Protein AF-A0A7G2CT57-F1 (afdb_monomer_lite)

Sequence (114 aa):
MCLLPGSIAPLIPQGADVIGIINVQHRDSVVKVKTATRLAAESENNPVSDALQGGLKHVNAFYVISCEEDCHNHSHHRDPMEGVHYVTDFYALSVYPLSPSVQCSRLCEAHAFC

Foldseek 3Di:
DDDDPDDCVQAAFPPAAEEEEDAPPLDPDPAAADALLRVLVVLVVPPTDQPGHGHDPPGSHHYDYQQDDPPVPDPDSDRSCVPVVRHDYYHYNDNDDDHSVVVVVRNVVSNVPD

Structure (mmCIF, N/CA/C/O backbone):
data_AF-A0A7G2CT57-F1
#
_entry.id   AF-A0A7G2CT57-F1
#
loop_
_atom_site.group_PDB
_atom_site.id
_atom_site.type_symbol
_atom_site.label_atom_id
_atom_site.label_alt_id
_atom_site.label_comp_id
_atom_site.label_asym_id
_atom_site.label_entity_id
_atom_site.label_seq_id
_atom_site.pdbx_PDB_ins_code
_atom_site.Cartn_x
_atom_site.Cartn_y
_atom_site.Cartn_z
_atom_site.occupancy
_atom_site.B_iso_or_equiv
_atom_site.auth_seq_id
_atom_site.auth_comp_id
_atom_site.auth_asym_id
_atom_site.auth_atom_id
_atom_site.pdbx_PDB_model_num
ATOM 1 N N . MET A 1 1 ? 11.243 -7.576 18.440 1.00 70.50 1 MET A N 1
ATOM 2 C CA . MET A 1 1 ? 11.048 -8.278 17.153 1.00 70.50 1 MET A CA 1
ATOM 3 C C . MET A 1 1 ? 10.287 -9.563 17.440 1.00 70.50 1 MET A C 1
ATOM 5 O O . MET A 1 1 ? 10.669 -10.259 18.371 1.00 70.50 1 MET A O 1
ATOM 9 N N . CYS A 1 2 ? 9.194 -9.826 16.724 1.00 76.19 2 CYS A N 1
ATOM 10 C CA . CYS A 1 2 ? 8.369 -11.026 16.884 1.00 76.19 2 CYS A CA 1
ATOM 11 C C . CYS A 1 2 ? 8.321 -11.757 15.538 1.00 76.19 2 CYS A C 1
ATOM 13 O O . CYS A 1 2 ? 8.167 -11.103 14.507 1.00 76.19 2 CYS A O 1
ATOM 15 N N . LEU A 1 3 ? 8.488 -13.079 15.547 1.00 79.56 3 LEU A N 1
ATOM 16 C CA . LEU A 1 3 ? 8.374 -13.908 14.350 1.00 79.56 3 LEU A CA 1
ATOM 17 C C . LEU A 1 3 ? 6.949 -14.448 14.261 1.00 79.56 3 LEU A C 1
ATOM 19 O O . LEU A 1 3 ? 6.473 -15.100 15.189 1.00 79.56 3 LEU A O 1
ATOM 23 N N . LEU A 1 4 ? 6.282 -14.181 13.141 1.00 80.12 4 LEU A N 1
ATOM 24 C CA . LEU A 1 4 ? 4.960 -14.725 12.855 1.0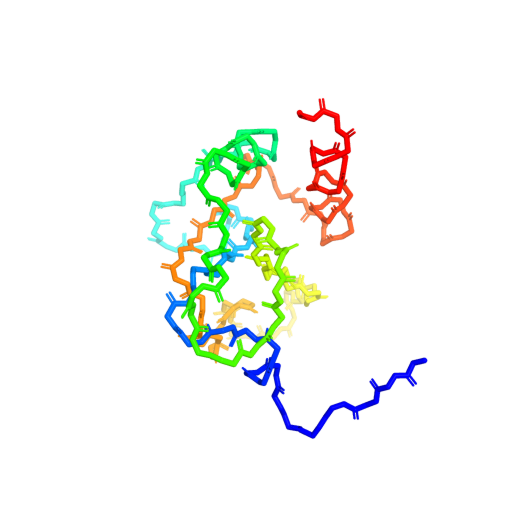0 80.12 4 LEU A CA 1
ATOM 25 C C . LEU A 1 4 ? 5.093 -16.024 12.048 1.00 80.12 4 LEU A C 1
ATOM 27 O O . LEU A 1 4 ? 5.968 -16.119 11.184 1.00 80.12 4 LEU A O 1
ATOM 31 N N . PRO A 1 5 ? 4.246 -17.032 12.303 1.00 73.81 5 PRO A N 1
ATOM 32 C CA . PRO A 1 5 ? 4.301 -18.286 11.572 1.00 73.81 5 PRO A CA 1
ATOM 33 C C . PRO A 1 5 ? 3.722 -18.127 10.157 1.00 73.81 5 PRO A C 1
ATOM 35 O O . PRO A 1 5 ? 2.540 -17.838 9.976 1.00 73.81 5 PRO A O 1
ATOM 38 N N . GLY A 1 6 ? 4.552 -18.375 9.144 1.00 73.94 6 GLY A N 1
ATOM 39 C CA . GLY A 1 6 ? 4.134 -18.639 7.763 1.00 73.94 6 GLY A CA 1
ATOM 40 C C . GLY A 1 6 ? 3.785 -17.417 6.909 1.00 73.94 6 GLY A C 1
ATOM 41 O O . GLY A 1 6 ? 4.388 -17.240 5.856 1.00 73.94 6 GLY A O 1
ATOM 42 N N . SER A 1 7 ? 2.810 -16.598 7.312 1.00 75.19 7 SER A N 1
ATOM 43 C CA . SER A 1 7 ? 2.258 -15.525 6.466 1.00 75.19 7 SER A CA 1
ATOM 44 C C . SER A 1 7 ? 1.869 -14.283 7.265 1.00 75.19 7 SER A C 1
ATOM 46 O O . SER A 1 7 ? 1.611 -14.356 8.466 1.00 75.19 7 SER A O 1
ATOM 48 N N . ILE A 1 8 ? 1.779 -13.141 6.577 1.00 80.69 8 ILE A N 1
ATOM 49 C CA . ILE A 1 8 ? 1.254 -11.888 7.131 1.00 80.69 8 ILE A CA 1
ATOM 50 C C . ILE A 1 8 ? -0.279 -11.845 7.181 1.00 80.69 8 ILE A C 1
ATOM 52 O O . ILE A 1 8 ? -0.833 -10.913 7.757 1.00 80.69 8 ILE A O 1
ATOM 56 N N . ALA A 1 9 ? -0.971 -12.841 6.613 1.00 76.31 9 ALA A N 1
ATOM 57 C CA . ALA A 1 9 ? -2.434 -12.924 6.600 1.00 76.31 9 ALA A CA 1
ATOM 58 C C . ALA A 1 9 ? -3.112 -12.673 7.969 1.00 76.31 9 ALA A C 1
ATOM 60 O O . ALA A 1 9 ? -4.143 -12.010 7.981 1.00 76.31 9 ALA A O 1
ATOM 61 N N . PRO A 1 10 ? -2.557 -13.092 9.128 1.00 81.38 10 PRO A N 1
ATOM 62 C CA . PRO A 1 10 ? -3.155 -12.782 10.430 1.00 81.38 10 PRO A CA 1
ATOM 63 C C . PRO A 1 10 ? -3.150 -11.291 10.803 1.00 81.38 10 PRO A C 1
ATOM 65 O O . PRO A 1 10 ? -3.866 -10.902 11.723 1.00 81.38 10 PRO A O 1
ATOM 68 N N . LEU A 1 11 ? -2.333 -10.466 10.138 1.00 88.44 11 LEU A N 1
ATOM 69 C CA . LEU A 1 11 ? -2.235 -9.025 10.387 1.00 88.44 11 LEU A CA 1
ATOM 70 C C . LEU A 1 11 ? -3.224 -8.207 9.554 1.00 88.44 11 LEU A C 1
ATOM 72 O O . LEU A 1 11 ? -3.617 -7.123 9.982 1.00 88.44 11 LEU A O 1
ATOM 76 N N . ILE A 1 12 ? -3.619 -8.705 8.384 1.00 91.75 12 ILE A N 1
ATOM 77 C CA . ILE A 1 12 ? -4.498 -7.993 7.456 1.00 91.75 12 ILE A CA 1
ATOM 78 C C . ILE A 1 12 ? -5.940 -8.440 7.733 1.00 91.75 12 ILE A C 1
ATOM 80 O O . ILE A 1 12 ? -6.224 -9.636 7.631 1.00 91.75 12 ILE A O 1
ATOM 84 N N . PRO A 1 13 ? -6.863 -7.530 8.098 1.00 92.44 13 PRO A N 1
ATOM 85 C CA . PRO A 1 13 ? -8.264 -7.887 8.288 1.00 92.44 13 PRO A CA 1
ATOM 86 C C . PRO A 1 13 ? -8.865 -8.490 7.017 1.00 92.44 13 PRO A C 1
ATOM 88 O O . PRO A 1 13 ? -8.547 -8.076 5.900 1.00 92.44 13 PRO A O 1
ATOM 91 N N . GLN A 1 14 ? -9.770 -9.453 7.174 1.00 90.81 14 GLN A N 1
ATOM 92 C CA . GLN A 1 14 ? -10.404 -10.089 6.024 1.00 90.81 14 GLN A CA 1
ATOM 93 C C . GLN A 1 14 ? -11.218 -9.062 5.223 1.00 90.81 14 GLN A C 1
ATOM 95 O O . GLN A 1 14 ? -12.107 -8.413 5.770 1.00 90.81 14 GLN A O 1
ATOM 100 N N . GLY A 1 15 ? -10.925 -8.950 3.924 1.00 88.94 15 GLY A N 1
ATOM 101 C CA . GLY A 1 15 ? -11.580 -8.000 3.020 1.00 88.94 15 GLY A CA 1
ATOM 102 C C . GLY A 1 15 ? -11.007 -6.581 3.055 1.00 88.94 15 GLY A C 1
ATOM 103 O O . GLY A 1 15 ? -11.576 -5.707 2.410 1.00 88.94 15 GLY A O 1
ATOM 104 N N . ALA A 1 16 ? -9.915 -6.339 3.789 1.00 92.88 16 ALA A N 1
ATOM 105 C CA . ALA A 1 16 ? -9.210 -5.063 3.731 1.00 92.88 16 ALA A CA 1
ATOM 106 C C . ALA A 1 16 ? -8.497 -4.885 2.383 1.00 92.88 16 ALA 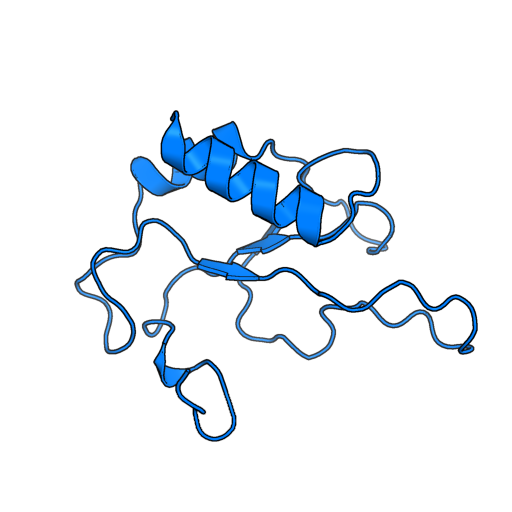A C 1
ATOM 108 O O . ALA A 1 16 ? -7.925 -5.835 1.843 1.00 92.88 16 ALA A O 1
ATOM 109 N N . ASP A 1 17 ? -8.489 -3.651 1.884 1.00 92.75 17 ASP A N 1
ATOM 110 C CA . ASP A 1 17 ? -7.684 -3.285 0.727 1.00 92.75 17 ASP A CA 1
ATOM 111 C C . ASP A 1 17 ? -6.196 -3.259 1.079 1.00 92.75 17 ASP A C 1
ATOM 113 O O . ASP A 1 17 ? -5.782 -2.751 2.127 1.00 92.75 17 ASP A O 1
ATOM 117 N N . VAL A 1 18 ? -5.385 -3.799 0.172 1.00 93.25 18 VAL A N 1
ATOM 118 C CA . VAL A 1 18 ? -3.932 -3.862 0.311 1.00 93.25 18 VAL A CA 1
ATOM 119 C C . VAL A 1 18 ? -3.308 -3.340 -0.968 1.00 93.25 18 VAL A C 1
ATOM 121 O O . VAL A 1 18 ? -3.532 -3.879 -2.051 1.00 93.25 18 VAL A O 1
ATOM 124 N N . ILE A 1 19 ? -2.502 -2.294 -0.839 1.00 94.06 19 ILE A N 1
ATOM 125 C CA . ILE A 1 19 ? -1.950 -1.570 -1.978 1.00 94.06 19 ILE A CA 1
ATOM 126 C C . ILE A 1 19 ? -0.514 -2.026 -2.234 1.00 94.06 19 ILE A C 1
ATOM 128 O O . ILE A 1 19 ? 0.375 -1.820 -1.409 1.00 94.06 19 ILE A O 1
ATOM 132 N N . GLY A 1 20 ? -0.271 -2.613 -3.401 1.00 92.31 20 GLY A N 1
ATOM 133 C CA . GLY A 1 20 ? 1.066 -2.938 -3.882 1.00 92.31 20 GLY A CA 1
ATOM 134 C C . GLY A 1 20 ? 1.741 -1.713 -4.486 1.00 92.31 20 GLY A C 1
ATOM 135 O O . GLY A 1 20 ? 1.179 -1.047 -5.359 1.00 92.31 20 GLY A O 1
ATOM 136 N N . ILE A 1 21 ? 2.958 -1.426 -4.045 1.00 92.81 21 ILE A N 1
ATOM 137 C CA . ILE A 1 21 ? 3.788 -0.356 -4.584 1.00 92.81 21 ILE A CA 1
ATOM 138 C C . ILE A 1 21 ? 4.830 -0.967 -5.509 1.00 92.81 21 ILE A C 1
ATOM 140 O O . ILE A 1 21 ? 5.647 -1.788 -5.092 1.00 92.81 21 ILE A O 1
ATOM 144 N N . ILE A 1 22 ? 4.788 -0.559 -6.773 1.00 89.12 22 ILE A N 1
ATOM 145 C CA . ILE A 1 22 ? 5.655 -1.078 -7.834 1.00 89.12 22 ILE A CA 1
ATOM 146 C C . ILE A 1 22 ? 6.320 0.066 -8.595 1.00 89.12 22 ILE A C 1
ATOM 148 O O . ILE A 1 22 ? 5.825 1.193 -8.610 1.00 89.12 22 ILE A O 1
ATOM 152 N N . ASN A 1 23 ? 7.429 -0.217 -9.276 1.00 87.44 23 ASN A N 1
ATOM 153 C CA . ASN A 1 23 ? 7.939 0.702 -10.294 1.00 87.44 23 ASN A CA 1
ATOM 154 C C . ASN A 1 23 ? 7.204 0.479 -11.624 1.00 87.44 23 ASN A C 1
ATOM 156 O O . ASN A 1 23 ? 6.765 -0.628 -11.935 1.00 87.44 23 ASN A O 1
ATOM 160 N N . VAL A 1 24 ? 7.103 1.537 -12.434 1.00 78.44 24 VAL A N 1
ATOM 161 C CA . VAL A 1 24 ? 6.386 1.528 -13.726 1.00 78.44 24 VAL A CA 1
ATOM 162 C C . VAL A 1 24 ? 6.928 0.481 -14.708 1.00 78.44 24 VAL A C 1
ATOM 164 O O . VAL A 1 24 ? 6.194 0.010 -15.566 1.00 78.44 24 VAL A O 1
ATOM 167 N N . GLN A 1 25 ? 8.194 0.085 -14.566 1.00 70.12 25 GLN A N 1
ATOM 168 C CA . GLN A 1 25 ? 8.871 -0.842 -15.475 1.00 70.12 25 GLN A CA 1
ATOM 169 C C . GLN A 1 25 ? 8.540 -2.327 -15.237 1.00 70.12 25 GLN A C 1
ATOM 171 O O . GLN A 1 25 ? 8.853 -3.143 -16.096 1.00 70.12 25 GLN A O 1
ATOM 176 N N . HIS A 1 26 ? 7.899 -2.695 -14.119 1.00 60.56 26 HIS A N 1
ATOM 177 C CA . HIS A 1 26 ? 7.659 -4.110 -13.774 1.00 60.56 26 HIS A CA 1
ATOM 178 C C . HIS A 1 26 ? 6.373 -4.708 -14.346 1.00 60.56 26 HIS A C 1
ATOM 180 O O . HIS A 1 26 ? 6.079 -5.866 -14.070 1.00 60.56 26 HIS A O 1
ATOM 186 N N . ARG A 1 27 ? 5.588 -3.961 -15.134 1.00 57.22 27 ARG A N 1
ATOM 187 C CA . ARG A 1 27 ? 4.346 -4.485 -15.717 1.00 57.22 27 ARG A CA 1
ATOM 188 C C . ARG A 1 27 ? 4.202 -4.174 -17.199 1.00 57.22 27 ARG A C 1
ATOM 190 O O . ARG A 1 27 ? 4.219 -3.016 -17.596 1.00 57.22 27 ARG A O 1
ATOM 197 N N . ASP A 1 28 ? 3.836 -5.203 -17.961 1.00 55.94 28 ASP A N 1
ATOM 198 C CA . ASP A 1 28 ? 3.288 -5.116 -19.327 1.00 55.94 28 ASP A CA 1
ATOM 199 C C . ASP A 1 28 ? 1.868 -4.501 -19.377 1.00 55.94 28 ASP A C 1
ATOM 201 O O . ASP A 1 28 ? 1.172 -4.551 -20.389 1.00 55.94 28 ASP A O 1
ATOM 205 N N . SER A 1 29 ? 1.390 -3.938 -18.266 1.00 52.81 29 SER A N 1
ATOM 206 C CA . SER A 1 29 ? 0.052 -3.370 -18.093 1.00 52.81 29 SER A CA 1
ATOM 207 C C . SER A 1 29 ? 0.145 -1.927 -17.615 1.00 52.81 29 SER A C 1
ATOM 209 O O . SER A 1 29 ? 1.048 -1.585 -16.860 1.00 52.81 29 SER A O 1
ATOM 211 N N . VAL A 1 30 ? -0.822 -1.095 -18.015 1.00 58.66 30 VAL A N 1
ATOM 212 C CA . VAL A 1 30 ? -0.947 0.322 -17.629 1.00 58.66 30 VAL A CA 1
ATOM 213 C C . VAL A 1 30 ? -0.814 0.481 -16.108 1.00 58.66 30 VAL A C 1
ATOM 215 O O . VAL A 1 30 ? -1.757 0.224 -15.358 1.00 58.66 30 VAL A O 1
ATOM 218 N N . VAL A 1 31 ? 0.364 0.895 -15.641 1.00 67.56 31 VAL A N 1
ATOM 219 C CA . VAL A 1 31 ? 0.614 1.153 -14.220 1.00 67.56 31 VAL A CA 1
ATOM 220 C C . VAL A 1 31 ? 0.001 2.501 -13.858 1.00 67.56 31 VAL A C 1
ATOM 222 O O . VAL A 1 31 ? 0.345 3.532 -14.438 1.00 67.56 31 VAL A O 1
ATOM 225 N N . LYS A 1 32 ? -0.916 2.512 -12.887 1.00 87.31 32 LYS A N 1
ATOM 226 C CA . LYS A 1 32 ? -1.482 3.757 -12.359 1.00 87.31 32 LYS A CA 1
ATOM 227 C C . LYS A 1 32 ? -0.410 4.472 -11.538 1.00 87.31 32 LYS A C 1
ATOM 229 O O . LYS A 1 32 ? 0.074 3.935 -10.543 1.00 87.31 32 LYS A O 1
ATOM 234 N N . VAL A 1 33 ? -0.059 5.695 -11.924 1.00 91.12 33 VAL A N 1
ATOM 235 C CA . VAL A 1 33 ? 0.861 6.533 -11.145 1.00 91.12 33 VAL A CA 1
ATOM 236 C C . VAL A 1 33 ? 0.055 7.404 -10.187 1.00 91.12 33 VAL A C 1
ATOM 238 O O . VAL A 1 33 ? -0.852 8.124 -10.612 1.00 91.12 33 VAL A O 1
ATOM 241 N N . LYS A 1 34 ? 0.374 7.350 -8.894 1.00 94.56 34 LYS A N 1
ATOM 242 C CA . LYS A 1 34 ? -0.260 8.168 -7.855 1.00 94.56 34 LYS A CA 1
ATOM 243 C C . LYS A 1 34 ? 0.784 8.560 -6.814 1.00 94.56 34 LYS A C 1
ATOM 245 O O . LYS A 1 34 ? 1.503 7.705 -6.317 1.00 94.56 34 LYS A O 1
ATOM 250 N N . THR A 1 35 ? 0.874 9.849 -6.487 1.00 94.94 35 THR A N 1
ATOM 251 C CA . THR A 1 35 ? 1.839 10.330 -5.487 1.00 94.94 35 THR A CA 1
ATOM 252 C C . THR A 1 35 ? 1.520 9.765 -4.104 1.00 94.94 35 THR A C 1
ATOM 254 O O . THR A 1 35 ? 0.358 9.512 -3.780 1.00 94.94 35 THR A O 1
ATOM 257 N N . ALA A 1 36 ? 2.545 9.624 -3.260 1.00 96.44 36 ALA A N 1
ATOM 258 C CA . ALA A 1 36 ? 2.376 9.147 -1.888 1.00 96.44 36 ALA A CA 1
ATOM 259 C C . ALA A 1 36 ? 1.394 10.017 -1.081 1.00 96.44 36 ALA A C 1
ATOM 261 O O . ALA A 1 36 ? 0.529 9.480 -0.403 1.00 96.44 36 ALA A O 1
ATOM 262 N N . THR A 1 37 ? 1.455 11.344 -1.237 1.00 96.50 37 THR A N 1
ATOM 263 C CA . THR A 1 37 ? 0.524 12.296 -0.600 1.00 96.50 37 THR A CA 1
ATOM 264 C C . THR A 1 37 ? -0.929 12.057 -0.989 1.00 96.50 37 THR A C 1
ATOM 266 O O . THR A 1 37 ? -1.819 12.107 -0.149 1.00 96.50 37 THR A O 1
ATOM 269 N N . ARG A 1 38 ? -1.192 11.741 -2.261 1.00 96.00 38 ARG A N 1
ATOM 270 C CA . ARG A 1 38 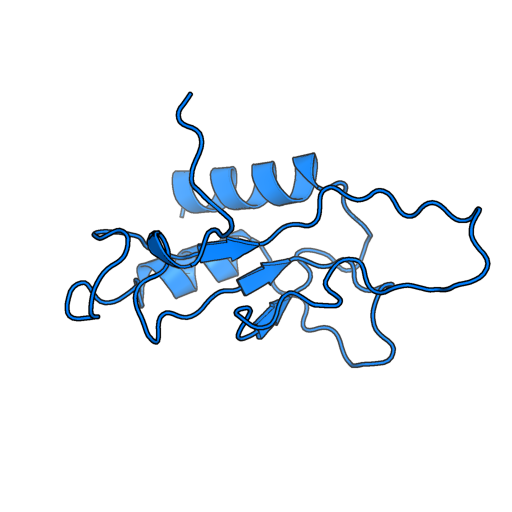? -2.549 11.446 -2.719 1.00 96.00 38 ARG A CA 1
ATOM 271 C C . ARG A 1 38 ? -3.046 10.106 -2.182 1.00 96.00 38 ARG A C 1
ATOM 273 O O . ARG A 1 38 ? -4.207 10.013 -1.808 1.00 96.00 38 ARG A O 1
ATOM 280 N N . LEU A 1 39 ? -2.185 9.088 -2.137 1.00 95.81 39 LEU A N 1
ATOM 281 C CA . LEU A 1 39 ? -2.523 7.806 -1.514 1.00 95.81 39 LEU A CA 1
ATOM 282 C C . LEU A 1 39 ? -2.824 7.964 -0.019 1.00 95.81 39 LEU A C 1
ATOM 284 O O . LEU A 1 39 ? -3.803 7.388 0.448 1.00 95.81 39 LEU A O 1
ATOM 288 N N . ALA A 1 40 ? -2.019 8.742 0.709 1.00 96.56 40 ALA A N 1
ATOM 289 C CA . ALA A 1 40 ? -2.232 9.011 2.130 1.00 96.56 40 ALA A CA 1
ATOM 290 C C . ALA A 1 40 ? -3.565 9.730 2.367 1.00 96.56 40 ALA A C 1
ATOM 292 O O . ALA A 1 40 ? -4.419 9.186 3.059 1.00 96.56 40 ALA A O 1
ATOM 293 N N . ALA A 1 41 ? -3.809 10.847 1.673 1.00 96.19 41 ALA A N 1
ATOM 294 C CA . ALA A 1 41 ? -5.062 11.592 1.787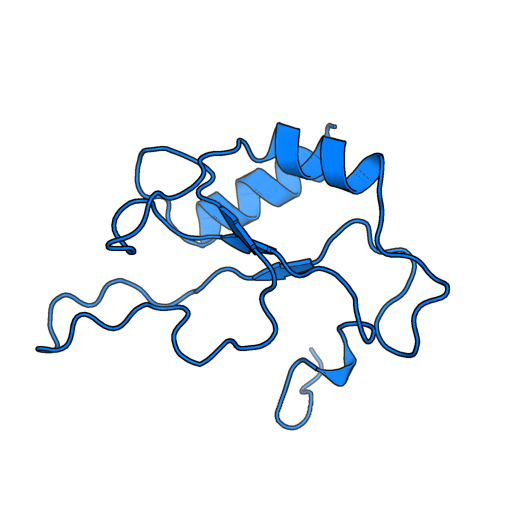 1.00 96.19 41 ALA A CA 1
ATOM 295 C C . ALA A 1 41 ? -6.300 10.739 1.442 1.00 96.19 41 ALA A C 1
ATOM 297 O O . ALA A 1 41 ? -7.326 10.817 2.114 1.00 96.19 41 ALA A O 1
ATOM 298 N N . GLU A 1 42 ? -6.240 9.905 0.399 1.00 95.06 42 GLU A N 1
ATOM 299 C CA . GLU A 1 42 ? -7.345 8.992 0.068 1.00 95.06 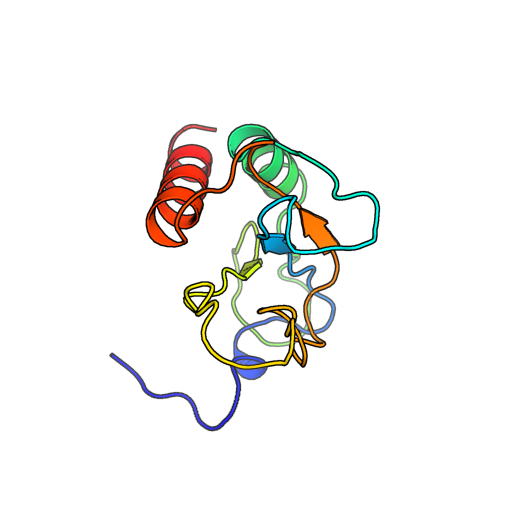42 GLU A CA 1
ATOM 300 C C . GLU A 1 42 ? -7.566 7.938 1.169 1.00 95.06 42 GLU A C 1
ATOM 302 O O . GLU A 1 42 ? -8.712 7.621 1.484 1.00 95.06 42 GLU A O 1
ATOM 307 N N . SER A 1 43 ? -6.490 7.445 1.788 1.00 94.19 43 SER A N 1
ATOM 308 C CA . SER A 1 43 ? -6.550 6.464 2.882 1.00 94.19 43 SER A CA 1
ATOM 309 C C . SER A 1 43 ? -7.040 7.077 4.198 1.00 94.19 43 SER A C 1
ATOM 311 O O . SER A 1 43 ? -7.709 6.412 4.974 1.00 94.19 43 SER A O 1
ATOM 313 N N . GLU A 1 44 ? -6.746 8.348 4.463 1.00 93.69 44 GLU A N 1
ATOM 314 C CA . GLU A 1 44 ? -7.273 9.076 5.628 1.00 93.69 44 GLU A CA 1
ATOM 315 C C . GLU A 1 44 ? -8.769 9.368 5.497 1.00 93.69 44 GLU A C 1
ATOM 317 O O . GLU A 1 44 ? -9.508 9.301 6.477 1.00 93.69 44 GLU A O 1
ATOM 322 N N . ASN A 1 45 ? -9.233 9.655 4.277 1.00 94.38 45 ASN A N 1
ATOM 323 C CA . ASN A 1 45 ? -10.656 9.855 4.000 1.00 94.38 45 ASN A CA 1
ATOM 324 C C . ASN A 1 45 ? -11.450 8.539 3.972 1.00 94.38 45 ASN A C 1
ATOM 326 O O . ASN A 1 45 ? -12.672 8.558 4.118 1.00 94.38 45 ASN A O 1
ATOM 330 N N . ASN A 1 46 ? -10.775 7.408 3.769 1.00 94.00 46 ASN A N 1
ATOM 331 C CA . ASN A 1 46 ? -11.381 6.083 3.755 1.00 94.00 46 ASN A CA 1
ATOM 332 C C . ASN A 1 46 ? -10.452 5.053 4.426 1.00 94.00 46 ASN A C 1
ATOM 334 O O . ASN A 1 46 ? -9.857 4.225 3.729 1.00 94.00 46 ASN A O 1
ATOM 338 N N . PRO A 1 47 ? -10.298 5.115 5.762 1.00 94.38 47 PRO A N 1
ATOM 339 C CA . PRO A 1 47 ? -9.410 4.217 6.486 1.00 94.38 47 PRO A CA 1
ATOM 340 C C . PRO A 1 47 ? -9.941 2.782 6.473 1.00 94.38 47 PRO A C 1
ATOM 342 O O . PRO A 1 47 ? -11.133 2.535 6.252 1.00 94.38 47 PRO A O 1
ATOM 345 N N . VAL A 1 48 ? -9.067 1.816 6.765 1.00 94.81 48 VAL A N 1
ATOM 346 C CA . VAL A 1 48 ? -9.475 0.411 6.882 1.00 94.81 48 VAL A CA 1
ATOM 347 C C . VAL A 1 48 ? -10.524 0.288 7.984 1.00 94.81 48 VAL A C 1
ATOM 349 O O . VAL A 1 48 ? -10.302 0.674 9.129 1.00 94.81 48 VAL A O 1
ATOM 352 N N . SER A 1 49 ? -11.685 -0.269 7.637 1.00 94.62 49 SER A N 1
ATOM 353 C CA . SER A 1 49 ? -12.801 -0.362 8.574 1.00 94.62 49 SER A CA 1
ATOM 354 C C . SER A 1 49 ? -12.469 -1.260 9.769 1.00 94.62 49 SER A C 1
ATOM 356 O O . SER A 1 49 ? -12.157 -2.447 9.627 1.00 94.62 49 SER A O 1
ATOM 358 N N . ASP A 1 50 ? -12.648 -0.720 10.975 1.00 94.06 50 ASP A N 1
ATOM 359 C CA . ASP A 1 50 ? -12.476 -1.475 12.218 1.00 94.06 50 ASP A CA 1
ATOM 360 C C . ASP A 1 50 ? -13.497 -2.611 12.370 1.00 94.06 50 ASP A C 1
ATOM 362 O O . ASP A 1 50 ? -13.235 -3.582 13.083 1.00 94.06 50 ASP A O 1
ATOM 366 N N . ALA A 1 51 ? -14.616 -2.546 11.641 1.00 95.44 51 ALA A N 1
ATOM 367 C CA . ALA A 1 51 ? -15.650 -3.576 11.637 1.00 95.44 51 ALA A CA 1
ATOM 368 C C . ALA A 1 51 ? -15.241 -4.867 10.902 1.00 95.44 51 ALA A C 1
ATOM 370 O O . ALA A 1 51 ? -15.917 -5.884 11.058 1.00 95.44 51 ALA A O 1
ATOM 371 N N . LEU A 1 52 ? -14.155 -4.858 10.113 1.00 93.56 52 LEU A N 1
ATOM 372 C CA . LEU A 1 52 ? -13.669 -6.060 9.421 1.00 93.56 52 LEU A CA 1
ATOM 373 C C . LEU A 1 52 ? -13.263 -7.157 10.417 1.00 93.56 52 LEU A C 1
ATOM 375 O O . LEU A 1 52 ? -12.923 -6.888 11.565 1.00 93.56 52 LEU A O 1
ATOM 379 N N . GLN A 1 53 ? -13.274 -8.423 10.014 1.00 91.56 53 GLN A N 1
ATOM 380 C CA . GLN A 1 53 ? -12.935 -9.509 10.935 1.00 91.56 53 GLN A CA 1
ATOM 381 C C . GLN A 1 53 ? -11.415 -9.724 11.024 1.00 91.56 53 GLN A C 1
ATOM 383 O O . GLN A 1 53 ? -10.732 -9.816 10.005 1.00 91.56 53 GLN A O 1
ATOM 388 N N . GLY A 1 54 ? -10.898 -9.856 12.252 1.00 90.50 54 GLY A N 1
ATOM 389 C CA . GLY A 1 54 ? -9.480 -10.135 12.517 1.00 90.50 54 GLY A CA 1
ATOM 390 C C . GLY A 1 54 ? -8.537 -8.974 12.177 1.00 90.50 54 GLY A C 1
ATOM 391 O O . GLY A 1 54 ? -8.981 -7.844 11.964 1.00 90.50 54 GLY A O 1
ATOM 392 N N . GLY A 1 55 ? -7.235 -9.275 12.142 1.00 90.94 55 GLY A N 1
ATOM 393 C CA . GLY A 1 55 ? -6.179 -8.340 11.752 1.00 90.94 55 GLY A CA 1
ATOM 394 C C . GLY A 1 55 ? -5.960 -7.162 12.703 1.00 90.94 55 GLY A C 1
ATOM 395 O O . GLY A 1 55 ? -6.516 -7.092 13.802 1.00 90.94 55 GLY A O 1
ATOM 396 N N . LEU A 1 56 ? -5.114 -6.232 12.262 1.00 92.06 56 LEU A N 1
ATOM 397 C CA . LEU A 1 56 ? -4.851 -4.970 12.949 1.00 92.06 56 LEU A CA 1
ATOM 398 C C . LEU A 1 56 ? -6.018 -3.986 12.767 1.00 92.06 56 LEU A C 1
ATOM 400 O O . LEU A 1 56 ? -6.685 -3.970 11.733 1.00 92.06 56 LEU A O 1
ATOM 404 N N . LYS A 1 57 ? -6.244 -3.164 13.793 1.00 92.94 57 LYS A N 1
ATOM 405 C CA . LYS A 1 57 ? -7.303 -2.147 13.875 1.00 92.94 57 LYS A CA 1
ATOM 406 C C . LYS A 1 57 ? -6.708 -0.755 13.967 1.00 92.94 57 LYS A C 1
ATOM 408 O O . LYS A 1 57 ? -5.540 -0.622 14.332 1.00 92.94 57 LYS A O 1
ATOM 413 N N . HIS A 1 58 ? -7.521 0.251 13.664 1.00 93.94 58 HIS A N 1
ATOM 414 C CA . HIS A 1 58 ? -7.135 1.659 13.655 1.00 93.94 58 HIS A CA 1
ATOM 415 C C . HIS A 1 58 ? -5.969 1.928 12.690 1.00 93.94 58 HIS A C 1
ATOM 417 O O . HIS A 1 58 ? -5.001 2.610 13.024 1.00 93.94 58 HIS A O 1
ATOM 423 N N . VAL A 1 59 ? -6.045 1.332 11.497 1.00 94.06 59 VAL A N 1
ATOM 424 C CA . VAL A 1 59 ? -5.034 1.444 10.439 1.00 94.06 59 VAL A CA 1
ATOM 425 C C . VAL A 1 59 ? -5.631 2.208 9.260 1.00 94.06 59 VAL A C 1
ATOM 427 O O . VAL A 1 59 ? -6.707 1.859 8.784 1.00 94.06 59 VAL A O 1
ATOM 430 N N . ASN A 1 60 ? -4.919 3.213 8.744 1.00 94.06 60 ASN A N 1
ATOM 431 C CA . ASN A 1 60 ? -5.381 3.967 7.574 1.00 94.06 60 ASN A CA 1
ATOM 432 C C . ASN A 1 60 ? -5.274 3.143 6.284 1.00 94.06 60 ASN A C 1
ATOM 434 O O . ASN A 1 60 ? -6.209 3.115 5.495 1.00 94.06 60 ASN A O 1
ATOM 438 N N . ALA A 1 61 ? -4.153 2.448 6.072 1.00 95.44 61 ALA A N 1
ATOM 439 C CA . ALA A 1 61 ? -3.931 1.622 4.887 1.00 95.44 61 ALA A CA 1
ATOM 440 C C . ALA A 1 61 ? -2.863 0.545 5.111 1.00 95.44 61 ALA A C 1
ATOM 442 O O . ALA A 1 61 ? -1.979 0.688 5.958 1.00 95.44 61 ALA A O 1
ATOM 443 N N . PHE A 1 62 ? -2.913 -0.502 4.284 1.00 95.69 62 PHE A N 1
ATOM 444 C CA . PHE A 1 62 ? -1.846 -1.490 4.144 1.00 95.69 62 PHE A CA 1
ATOM 445 C C . PHE A 1 62 ? -1.116 -1.288 2.818 1.00 95.69 62 PHE A C 1
ATOM 447 O O . PHE A 1 62 ? -1.737 -1.299 1.754 1.00 95.69 62 PHE A O 1
ATOM 454 N N . TYR A 1 63 ? 0.209 -1.162 2.885 1.00 95.38 63 TYR A N 1
ATOM 455 C CA . TYR A 1 63 ? 1.075 -1.091 1.711 1.00 95.38 63 TYR A CA 1
ATOM 456 C C . TYR A 1 63 ? 2.014 -2.293 1.666 1.00 95.38 63 TYR A C 1
ATOM 458 O O . TYR A 1 63 ? 2.552 -2.712 2.693 1.00 95.38 63 TYR A O 1
ATOM 466 N N . VAL A 1 64 ? 2.239 -2.821 0.466 1.00 93.06 64 VAL A N 1
ATOM 467 C CA . VAL A 1 64 ? 3.220 -3.873 0.195 1.00 93.06 64 VAL A CA 1
ATOM 468 C C . VAL A 1 64 ? 4.269 -3.311 -0.745 1.00 93.06 64 VAL A C 1
ATOM 470 O O . VAL A 1 64 ? 3.949 -2.834 -1.829 1.00 93.06 64 VAL A O 1
ATOM 473 N N . ILE A 1 65 ? 5.524 -3.377 -0.321 1.00 92.06 65 ILE A N 1
ATOM 474 C CA . ILE A 1 65 ? 6.688 -2.959 -1.098 1.00 92.06 65 ILE A CA 1
ATOM 475 C C . ILE A 1 65 ? 7.594 -4.182 -1.215 1.00 92.06 65 ILE A C 1
ATOM 477 O O . ILE A 1 65 ? 7.914 -4.794 -0.193 1.00 92.06 65 ILE A O 1
ATOM 481 N N . SER A 1 66 ? 8.006 -4.545 -2.434 1.00 87.50 66 SER A N 1
ATOM 482 C CA . SER A 1 66 ? 9.035 -5.578 -2.587 1.00 87.50 66 SER A CA 1
ATOM 483 C C . SER A 1 66 ? 10.381 -5.008 -2.175 1.00 87.50 66 SER A C 1
ATOM 485 O O . SER A 1 66 ? 10.737 -3.910 -2.592 1.00 87.50 66 SER A O 1
ATOM 487 N N . CYS A 1 67 ? 11.137 -5.770 -1.391 1.00 86.69 67 CYS A N 1
ATOM 488 C CA . CYS A 1 67 ? 12.544 -5.481 -1.125 1.00 86.69 67 CYS A CA 1
ATOM 489 C C . CYS A 1 67 ? 13.481 -6.231 -2.082 1.00 86.69 67 CYS A C 1
ATOM 491 O O . CYS A 1 67 ? 14.695 -6.134 -1.921 1.00 86.69 67 CYS A O 1
ATOM 493 N N . GLU A 1 68 ? 12.942 -7.004 -3.029 1.00 78.44 68 GLU A N 1
ATOM 494 C CA . GLU A 1 68 ? 13.758 -7.665 -4.041 1.00 78.44 68 GLU A CA 1
ATOM 495 C C . GLU A 1 68 ? 14.328 -6.609 -4.990 1.00 78.44 68 GLU A C 1
ATOM 497 O O . GLU A 1 68 ? 13.599 -5.804 -5.569 1.00 78.44 68 GLU A O 1
ATOM 502 N N . GLU A 1 69 ? 15.654 -6.581 -5.109 1.00 63.50 69 GLU A N 1
ATOM 503 C CA . GLU A 1 69 ? 16.321 -5.809 -6.149 1.00 63.50 69 GLU A CA 1
ATOM 504 C C . GLU A 1 69 ? 16.139 -6.531 -7.485 1.00 63.50 69 GLU A C 1
ATOM 506 O O . GLU A 1 69 ? 16.215 -7.762 -7.541 1.00 63.50 69 GLU A O 1
ATOM 511 N N . ASP A 1 70 ? 15.948 -5.763 -8.560 1.00 58.66 70 ASP A N 1
ATOM 512 C CA . ASP A 1 70 ? 15.926 -6.256 -9.937 1.00 58.66 70 ASP A CA 1
ATOM 513 C C . ASP A 1 70 ? 17.271 -6.879 -10.307 1.00 58.66 70 ASP A C 1
ATOM 515 O O . ASP A 1 70 ? 18.123 -6.274 -10.971 1.00 58.66 70 ASP A O 1
ATOM 519 N N . CYS A 1 71 ? 17.497 -8.109 -9.866 1.00 46.97 71 CYS A N 1
ATOM 520 C CA . CYS A 1 71 ? 18.661 -8.873 -10.241 1.00 46.97 71 CYS A CA 1
ATOM 521 C C . CYS A 1 71 ? 18.495 -9.276 -11.709 1.00 46.97 71 CYS A C 1
ATOM 523 O O . CYS A 1 71 ? 17.979 -10.335 -12.048 1.00 46.97 71 CYS A O 1
ATOM 525 N N . HIS A 1 72 ? 19.010 -8.422 -12.594 1.00 45.91 72 HIS A N 1
ATOM 526 C CA . HIS A 1 72 ? 19.134 -8.613 -14.045 1.00 45.91 72 HIS A CA 1
ATOM 527 C C . HIS A 1 72 ? 19.897 -9.898 -14.459 1.00 45.91 72 HIS A C 1
ATOM 529 O O . HIS A 1 72 ? 20.140 -10.116 -15.643 1.00 45.91 72 HIS A O 1
ATOM 535 N N . ASN A 1 73 ? 20.286 -10.760 -13.512 1.00 40.59 73 ASN A N 1
ATOM 536 C CA . ASN A 1 73 ? 21.181 -11.898 -13.719 1.00 40.59 73 ASN A CA 1
ATOM 537 C C . ASN A 1 73 ? 20.500 -13.272 -13.668 1.00 40.59 73 ASN A C 1
ATOM 539 O O . ASN A 1 73 ? 21.195 -14.284 -13.745 1.00 40.59 73 ASN A O 1
ATOM 543 N N . HIS A 1 74 ? 19.171 -13.349 -13.607 1.00 42.81 74 HIS A N 1
ATOM 544 C CA . HIS A 1 74 ? 18.47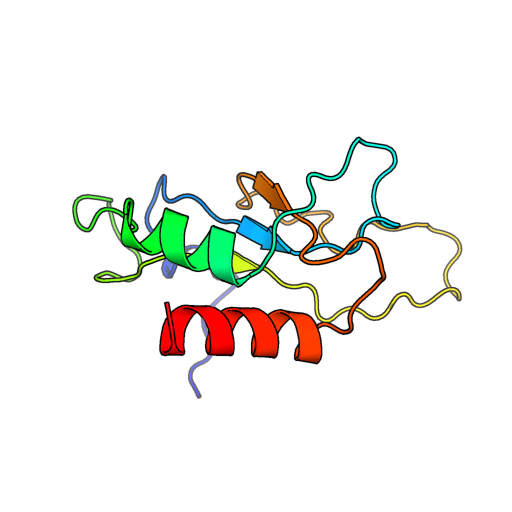1 -14.605 -13.866 1.00 42.81 74 HIS A CA 1
ATOM 545 C C . HIS A 1 74 ? 17.475 -14.430 -15.006 1.00 42.81 74 HIS A C 1
ATOM 547 O O . HIS A 1 74 ? 16.705 -13.481 -15.055 1.00 42.81 74 HIS A O 1
ATOM 553 N N . SER A 1 75 ? 17.540 -15.365 -15.949 1.00 43.72 75 SER A N 1
ATOM 554 C CA . SER A 1 75 ? 16.858 -15.442 -17.245 1.00 43.72 75 SER A CA 1
ATOM 555 C C . SER A 1 75 ? 15.325 -15.551 -17.181 1.00 43.72 75 SER A C 1
ATOM 557 O O . SER A 1 75 ? 14.703 -16.096 -18.090 1.00 43.72 75 SER A O 1
ATOM 559 N N . HIS A 1 76 ? 14.708 -15.034 -16.124 1.00 46.44 76 HIS A N 1
ATOM 560 C CA . HIS A 1 76 ? 13.272 -14.930 -15.952 1.00 46.44 76 HIS A CA 1
ATOM 561 C C . HIS A 1 76 ? 12.965 -13.537 -15.400 1.00 46.44 76 HIS A C 1
ATOM 563 O O . HIS A 1 76 ? 13.235 -13.259 -14.237 1.00 46.44 76 HIS A O 1
ATOM 569 N N . HIS A 1 77 ? 12.410 -12.667 -16.250 1.00 52.38 77 HIS A N 1
ATOM 570 C CA . HIS A 1 77 ? 11.681 -11.463 -15.846 1.00 52.38 77 HIS A CA 1
ATOM 571 C C . HIS A 1 77 ? 10.561 -11.885 -14.883 1.00 52.38 77 HIS A C 1
ATOM 573 O O . HIS A 1 77 ? 9.459 -12.220 -15.316 1.00 52.38 77 HIS A O 1
ATOM 579 N N . ARG A 1 78 ? 10.860 -11.967 -13.588 1.00 56.97 78 ARG A N 1
ATOM 580 C CA . ARG A 1 78 ? 9.886 -12.322 -12.561 1.00 56.97 78 ARG A CA 1
ATOM 581 C C . ARG A 1 78 ? 9.357 -11.029 -11.959 1.00 56.97 78 ARG A C 1
ATOM 583 O O . ARG A 1 78 ? 10.149 -10.209 -11.507 1.00 56.97 78 ARG A O 1
ATOM 590 N N . ASP A 1 79 ? 8.043 -10.825 -12.002 1.00 65.81 79 ASP A N 1
ATOM 591 C CA . ASP A 1 79 ? 7.404 -9.711 -11.295 1.00 65.81 79 ASP A CA 1
ATOM 592 C C . ASP A 1 79 ? 7.720 -9.875 -9.793 1.00 65.81 79 ASP A C 1
ATOM 594 O O . ASP A 1 79 ? 7.411 -10.932 -9.235 1.00 65.81 79 ASP A O 1
ATOM 598 N N . PRO A 1 80 ? 8.334 -8.884 -9.121 1.00 66.31 80 PRO A N 1
ATOM 599 C CA . PRO A 1 80 ? 8.680 -8.977 -7.700 1.00 66.31 80 PRO A CA 1
ATOM 600 C C . PRO A 1 80 ? 7.452 -9.104 -6.777 1.00 66.31 80 PRO A C 1
ATOM 602 O O . PRO A 1 80 ? 7.602 -9.297 -5.571 1.00 66.31 80 PRO A O 1
ATOM 605 N N . MET A 1 81 ? 6.234 -8.983 -7.317 1.00 73.69 81 MET A N 1
ATOM 606 C CA . MET A 1 81 ? 4.964 -9.240 -6.629 1.00 73.69 81 MET A CA 1
ATOM 607 C C . MET A 1 81 ? 4.299 -10.570 -7.044 1.00 73.69 81 MET A C 1
ATOM 609 O O . MET A 1 81 ? 3.163 -10.847 -6.643 1.00 73.69 81 MET A O 1
ATOM 613 N N . GLU A 1 82 ? 4.970 -11.419 -7.830 1.00 69.94 82 GLU A N 1
ATOM 614 C CA . GLU A 1 82 ? 4.436 -12.719 -8.244 1.00 69.94 82 GLU A CA 1
ATOM 615 C C . GLU A 1 82 ? 4.227 -13.647 -7.029 1.00 69.94 82 GLU A C 1
ATOM 617 O O . GLU A 1 82 ? 5.164 -14.012 -6.321 1.00 69.94 82 GLU A O 1
ATOM 622 N N . GLY A 1 83 ? 2.975 -14.053 -6.789 1.00 70.12 83 GLY A N 1
ATOM 623 C CA . GLY A 1 83 ? 2.577 -14.891 -5.647 1.00 70.12 83 GLY A CA 1
ATOM 624 C C . GLY A 1 83 ? 2.008 -14.118 -4.451 1.00 70.12 83 GLY A C 1
ATOM 625 O O . GLY A 1 83 ? 1.528 -14.726 -3.491 1.00 70.12 83 GLY A O 1
ATOM 626 N N . VAL A 1 84 ? 1.984 -12.782 -4.509 1.00 79.25 84 VAL A N 1
ATOM 627 C CA . VAL A 1 84 ? 1.373 -11.930 -3.479 1.00 79.25 84 VAL A CA 1
ATOM 628 C C . VAL A 1 84 ? -0.124 -11.742 -3.765 1.00 79.25 84 VAL A C 1
ATOM 630 O O . VAL A 1 84 ? -0.582 -10.693 -4.208 1.00 79.25 84 VAL A O 1
ATOM 633 N N . HIS A 1 85 ? -0.915 -12.790 -3.522 1.00 81.38 85 HIS A N 1
ATOM 634 C CA . HIS A 1 85 ? -2.336 -12.841 -3.912 1.00 81.38 85 HIS A CA 1
ATOM 635 C C . HIS A 1 85 ? -3.284 -11.949 -3.095 1.00 81.38 85 HIS A C 1
ATOM 637 O O . HIS A 1 85 ? -4.447 -11.807 -3.460 1.00 81.38 85 HIS A O 1
ATOM 643 N N . TYR A 1 86 ? -2.820 -11.383 -1.982 1.00 85.44 86 TYR A N 1
ATOM 644 C CA . TYR A 1 86 ? -3.641 -10.552 -1.099 1.00 85.44 86 TYR A CA 1
ATOM 645 C C . TYR A 1 86 ? -3.591 -9.056 -1.448 1.00 85.44 86 TYR A C 1
ATOM 647 O O . TYR A 1 86 ? -4.286 -8.275 -0.808 1.00 85.44 86 TYR A O 1
ATOM 655 N N . VAL A 1 87 ? -2.782 -8.645 -2.432 1.00 89.00 87 VAL A N 1
ATOM 656 C CA . VAL A 1 87 ? -2.756 -7.261 -2.934 1.00 89.00 87 VAL A CA 1
ATOM 657 C C . VAL A 1 87 ? -3.974 -7.012 -3.824 1.00 89.00 87 VAL A C 1
ATOM 659 O O . VAL A 1 87 ? -4.208 -7.756 -4.776 1.00 89.00 87 VAL A O 1
ATOM 662 N N . THR A 1 88 ? -4.736 -5.958 -3.529 1.00 89.81 88 THR A N 1
ATOM 663 C CA . THR A 1 88 ? -5.995 -5.634 -4.217 1.00 89.81 88 THR A CA 1
ATOM 664 C C . THR A 1 88 ? -5.828 -4.606 -5.339 1.00 89.81 88 THR A C 1
ATOM 666 O O . THR A 1 88 ? -6.551 -4.673 -6.332 1.00 89.81 88 THR A O 1
ATOM 669 N N . ASP A 1 89 ? -4.851 -3.697 -5.248 1.00 89.44 89 ASP A N 1
ATOM 670 C CA . ASP A 1 89 ? -4.526 -2.734 -6.313 1.00 89.44 89 ASP A CA 1
ATOM 671 C C . ASP A 1 89 ? -3.019 -2.440 -6.349 1.00 89.44 89 ASP A C 1
ATOM 673 O O . ASP A 1 89 ? -2.308 -2.632 -5.361 1.00 89.44 89 ASP A O 1
ATOM 677 N N . PHE A 1 90 ? -2.529 -1.963 -7.492 1.00 89.94 90 PHE A N 1
ATOM 678 C CA . PHE A 1 90 ? -1.110 -1.680 -7.709 1.00 89.94 90 PHE A CA 1
ATOM 679 C C . PHE A 1 90 ? -0.906 -0.253 -8.208 1.00 89.94 90 PHE A C 1
ATOM 681 O O . PHE A 1 90 ? -1.512 0.163 -9.200 1.00 89.94 90 PHE A O 1
ATOM 688 N N . TYR A 1 91 ? 0.000 0.473 -7.555 1.00 92.38 91 TYR A N 1
ATOM 689 C CA . TYR A 1 91 ? 0.355 1.841 -7.917 1.00 92.38 91 TYR A CA 1
ATOM 690 C C . TYR A 1 91 ? 1.865 2.024 -7.995 1.00 92.38 91 TYR A C 1
ATOM 692 O O . TYR A 1 91 ? 2.625 1.443 -7.221 1.00 92.38 91 TYR A O 1
ATOM 700 N N . ALA A 1 92 ? 2.287 2.910 -8.892 1.00 92.19 92 ALA A N 1
ATOM 701 C CA . ALA A 1 92 ? 3.616 3.493 -8.841 1.00 92.19 92 ALA A CA 1
ATOM 702 C C . ALA A 1 92 ? 3.565 4.875 -8.193 1.00 92.19 92 ALA A C 1
ATOM 704 O O . ALA A 1 92 ? 2.718 5.703 -8.531 1.00 92.19 92 ALA A O 1
ATOM 705 N N . LEU A 1 93 ? 4.508 5.144 -7.289 1.00 94.31 93 LEU A N 1
ATOM 706 C CA . LEU A 1 93 ? 4.616 6.451 -6.628 1.00 94.31 93 LEU A CA 1
ATOM 707 C C . LEU A 1 93 ? 5.196 7.538 -7.539 1.00 94.31 93 LEU A C 1
ATOM 709 O O . LEU A 1 93 ? 5.067 8.730 -7.262 1.00 94.31 93 LEU A O 1
ATOM 713 N N . SER A 1 94 ? 5.865 7.120 -8.610 1.00 91.31 94 SER A N 1
ATOM 714 C CA . SER A 1 94 ? 6.574 7.967 -9.558 1.00 91.31 94 SER A CA 1
ATOM 715 C C . SER A 1 94 ? 6.618 7.280 -10.919 1.00 91.31 94 SER A C 1
ATOM 717 O O . SER A 1 94 ? 6.532 6.058 -11.008 1.00 91.31 94 SER A O 1
ATOM 719 N N . VAL A 1 95 ? 6.791 8.070 -11.978 1.00 89.44 95 VAL A N 1
ATOM 720 C CA . VAL A 1 95 ? 7.097 7.558 -13.323 1.00 89.44 95 VAL A CA 1
ATOM 721 C C . VAL A 1 95 ? 8.510 6.976 -13.418 1.00 89.44 95 VAL A C 1
ATOM 723 O O . VAL A 1 95 ? 8.785 6.162 -14.294 1.00 89.44 95 VAL A O 1
ATOM 726 N N . TYR A 1 96 ? 9.397 7.382 -12.508 1.00 87.62 96 TYR A N 1
ATOM 727 C CA . TYR A 1 96 ? 10.763 6.883 -12.411 1.00 87.62 96 TYR A CA 1
ATOM 728 C C . TYR A 1 96 ? 10.865 5.803 -11.332 1.00 87.62 96 TYR A C 1
ATOM 730 O O . TYR A 1 96 ? 10.230 5.955 -10.284 1.00 87.62 96 TYR A O 1
ATOM 738 N N . PRO A 1 97 ? 11.687 4.761 -11.545 1.00 87.31 97 PRO A N 1
ATOM 739 C CA . PRO A 1 97 ? 11.948 3.758 -10.527 1.00 87.31 97 PRO A CA 1
ATOM 740 C C . PRO A 1 97 ? 12.487 4.378 -9.239 1.00 87.31 97 PRO A C 1
ATOM 742 O O . PRO A 1 97 ? 13.344 5.264 -9.261 1.00 87.31 97 PRO A O 1
ATOM 745 N N . LEU A 1 98 ? 11.977 3.894 -8.115 1.00 89.69 98 LEU A N 1
ATOM 746 C CA . LEU A 1 98 ? 12.416 4.263 -6.778 1.00 89.69 98 LEU A CA 1
ATOM 747 C C . LEU A 1 98 ? 12.891 3.003 -6.061 1.00 89.69 98 LEU A C 1
ATOM 749 O O . LEU A 1 98 ? 12.315 1.928 -6.244 1.00 89.69 98 LEU A O 1
ATOM 753 N N . SER A 1 99 ? 13.912 3.140 -5.216 1.00 91.44 99 SER A N 1
ATOM 754 C CA . SER A 1 99 ? 14.293 2.050 -4.323 1.00 91.44 99 SER A CA 1
ATOM 755 C C . SER A 1 99 ? 13.173 1.778 -3.306 1.00 91.44 99 SER A C 1
ATOM 757 O O . SER A 1 99 ? 12.454 2.712 -2.925 1.00 91.44 99 SER A O 1
ATOM 759 N N . PRO A 1 100 ? 13.059 0.546 -2.784 1.00 92.44 100 PRO A N 1
ATOM 760 C CA . PRO A 1 100 ? 12.080 0.200 -1.748 1.00 92.44 100 PRO A CA 1
ATOM 761 C C . PRO A 1 100 ? 12.143 1.126 -0.523 1.00 92.44 100 PRO A C 1
ATOM 763 O O . PRO A 1 100 ? 11.120 1.549 0.016 1.00 92.44 100 PRO A O 1
ATOM 766 N N . SER A 1 101 ? 13.356 1.523 -0.123 1.00 94.75 101 SER A N 1
ATOM 767 C CA . SER A 1 101 ? 13.581 2.467 0.976 1.00 94.75 101 SER A CA 1
ATOM 768 C C . SER A 1 101 ? 13.008 3.857 0.694 1.00 94.75 101 SER A C 1
ATOM 770 O O . SER A 1 101 ? 12.412 4.467 1.582 1.00 94.75 101 SER A O 1
ATOM 772 N N . VAL A 1 102 ? 13.140 4.353 -0.539 1.00 95.38 102 VAL A N 1
ATOM 773 C CA . VAL A 1 102 ? 12.572 5.643 -0.947 1.00 95.38 102 VAL A CA 1
ATOM 774 C C . VAL A 1 102 ? 11.054 5.549 -1.043 1.00 95.38 102 VAL A C 1
ATOM 776 O O . VAL A 1 102 ? 10.372 6.459 -0.578 1.00 95.38 102 VAL A O 1
ATOM 779 N N . GLN A 1 103 ? 10.511 4.454 -1.579 1.00 95.12 103 GLN A N 1
ATOM 780 C CA . GLN A 1 103 ? 9.062 4.232 -1.625 1.00 95.12 103 GLN A CA 1
ATOM 781 C C . GLN A 1 103 ? 8.446 4.247 -0.218 1.00 95.12 103 GLN A C 1
ATOM 783 O O . GLN A 1 103 ? 7.482 4.974 0.024 1.00 95.12 103 GLN A O 1
ATOM 788 N N . CYS A 1 104 ? 9.050 3.510 0.719 1.00 96.62 104 CYS A N 1
ATOM 789 C CA . CYS A 1 104 ? 8.628 3.473 2.118 1.00 96.62 104 CYS A CA 1
ATOM 790 C C . CYS A 1 104 ? 8.724 4.859 2.772 1.00 96.62 104 CYS A C 1
ATOM 792 O O . CYS A 1 104 ? 7.743 5.350 3.325 1.00 96.62 104 CYS A O 1
ATOM 794 N N . SER A 1 105 ? 9.868 5.537 2.623 1.00 97.19 105 SER A N 1
ATOM 795 C CA . SER A 1 105 ? 10.085 6.878 3.179 1.00 97.19 105 SER A CA 1
ATOM 796 C C . SER A 1 105 ? 9.041 7.885 2.692 1.00 97.19 105 SER A C 1
ATOM 798 O O . SER A 1 105 ? 8.461 8.605 3.499 1.00 97.19 105 SER A O 1
ATOM 800 N N . ARG A 1 106 ? 8.720 7.882 1.391 1.00 97.00 106 ARG A N 1
ATOM 801 C CA . ARG A 1 106 ? 7.704 8.775 0.813 1.00 97.00 106 ARG A CA 1
ATOM 802 C C . ARG A 1 106 ? 6.302 8.522 1.356 1.00 97.00 106 ARG A C 1
ATOM 804 O O . ARG A 1 106 ? 5.556 9.477 1.539 1.00 97.00 106 ARG A O 1
ATOM 811 N N . LEU A 1 107 ? 5.933 7.265 1.597 1.00 97.50 107 LEU A N 1
ATOM 812 C CA . LEU A 1 107 ? 4.641 6.927 2.199 1.00 97.50 107 LEU A CA 1
ATOM 813 C C . LEU A 1 107 ? 4.585 7.336 3.670 1.00 97.50 107 LEU A C 1
ATOM 815 O O . LEU A 1 107 ? 3.599 7.933 4.089 1.00 97.50 107 LEU A O 1
ATOM 819 N N . CYS A 1 108 ? 5.643 7.071 4.439 1.00 97.12 108 CYS A N 1
ATOM 820 C CA . CYS A 1 108 ? 5.721 7.505 5.832 1.00 97.12 108 CYS A CA 1
ATOM 821 C C . CYS A 1 108 ? 5.687 9.034 5.957 1.00 97.12 108 CYS A C 1
ATOM 823 O O . CYS A 1 108 ? 4.969 9.553 6.802 1.00 97.12 108 CYS A O 1
ATOM 825 N N . GLU A 1 109 ? 6.430 9.747 5.105 1.00 97.38 109 GLU A N 1
ATOM 826 C CA . GLU A 1 109 ? 6.400 11.210 5.016 1.00 97.38 109 GLU A CA 1
ATOM 827 C C . GLU A 1 109 ? 4.983 11.701 4.694 1.00 97.38 109 GLU A C 1
ATOM 829 O O . GLU A 1 109 ? 4.476 12.589 5.369 1.00 97.38 109 GLU A O 1
ATOM 834 N N . ALA A 1 110 ? 4.313 11.085 3.717 1.00 96.88 110 ALA A N 1
ATOM 835 C CA . ALA A 1 110 ? 2.953 11.454 3.351 1.00 96.88 110 ALA A CA 1
ATOM 836 C C . ALA A 1 110 ? 1.968 11.307 4.523 1.00 96.88 110 ALA A C 1
ATOM 838 O O . ALA A 1 110 ? 1.284 12.268 4.834 1.00 96.88 110 ALA A O 1
ATOM 839 N N . HIS A 1 111 ? 1.945 10.171 5.226 1.00 95.81 111 HIS A N 1
ATOM 840 C CA . HIS A 1 111 ? 1.059 9.970 6.391 1.00 95.81 111 HIS A CA 1
ATOM 841 C C . HIS A 1 111 ? 1.439 10.813 7.620 1.00 95.81 111 HIS A C 1
ATOM 843 O O . HIS A 1 111 ? 0.651 10.928 8.552 1.00 95.81 111 HIS A O 1
ATOM 849 N N . ALA A 1 112 ? 2.648 11.376 7.669 1.00 94.94 112 ALA A N 1
ATOM 850 C CA . ALA A 1 112 ? 3.060 12.262 8.756 1.00 94.94 112 ALA A CA 1
ATOM 851 C C . ALA A 1 112 ? 2.623 13.722 8.541 1.00 94.94 112 ALA A C 1
ATOM 853 O O . ALA A 1 112 ? 2.570 14.481 9.510 1.00 94.94 112 ALA A O 1
ATOM 854 N N . PHE A 1 113 ? 2.366 14.123 7.291 1.00 89.25 113 PHE A N 1
ATOM 855 C CA . PHE A 1 113 ? 2.156 15.524 6.908 1.00 89.25 113 PHE A CA 1
ATOM 856 C C . PHE A 1 113 ? 0.930 15.768 6.008 1.00 89.25 113 PHE A C 1
ATOM 858 O O . PHE A 1 113 ? 0.759 16.902 5.549 1.00 89.25 113 PHE A O 1
ATOM 865 N N . CYS A 1 114 ? 0.118 14.746 5.728 1.00 69.31 114 CYS A N 1
ATOM 866 C CA . CYS A 1 114 ? -1.191 14.891 5.086 1.00 69.31 114 CYS A CA 1
ATOM 867 C C . CYS A 1 114 ? -2.299 15.187 6.102 1.00 69.31 114 CYS A C 1
ATOM 869 O O . CYS A 1 114 ? -2.149 14.816 7.289 1.00 69.31 114 CYS A O 1
#

pLDDT: mean 83.99, std 14.88, range [40.59, 97.5]

Radius of gyration: 14.82 Å; chains: 1; bounding box: 37×34×36 Å

Secondary structure (DSSP, 8-state):
--PPSS-SGGGSPBT--EEEE--GGG-SS-PEE--HHHHHHHHHHSPPPTTSBSS-SS-S-EEEE------TTSSS---TTTT-TT--EEEESSSS---HHHHHHHHHHHHHH-

Organism: NCBI:txid59799